Protein AF-A0A6A6DDG7-F1 (afdb_monomer_lite)

pLDDT: mean 83.76, std 16.28, range [28.8, 97.69]

Secondary structure (DSSP, 8-state):
--------TT-PPPEEEEEEEE-SS-EEEEEEETTEEEEEEEETTEEEEEEEEPTTSPPEEEEEE-TTS-EEEEEETTEEEEEEEETTEEEEEEEEPPPGGGGGGEEEEEEEEE-TTSSEEEEEEEEE-TTS-EEEE--EEE-GGG-PPP-

Foldseek 3Di:
DDDDDDDDPDDQFDKDFPDWDDAPQWIWTWIDTRQWIFIWIQDPNDTDTADTDDSPFADFQEWEAFNVRQKIWTKTFLWIKIFGDDPSHTPDIDIHHHDVVLPPFFTTWNYWYADNVRFKIWTWTWGQDPVRDTDIDIDMDTDPVPPDPDD

Structure (mmCIF, N/CA/C/O backbone):
data_AF-A0A6A6DDG7-F1
#
_entry.id   AF-A0A6A6DDG7-F1
#
loop_
_atom_site.group_PDB
_atom_site.id
_atom_site.type_symbol
_atom_site.label_atom_id
_atom_site.label_alt_id
_atom_site.label_comp_id
_atom_site.label_asym_id
_atom_site.label_entity_id
_atom_site.label_seq_id
_atom_site.pdbx_PDB_ins_code
_atom_site.Cartn_x
_atom_site.Cartn_y
_atom_site.Cartn_z
_atom_site.occupancy
_atom_site.B_iso_or_equiv
_atom_site.auth_seq_id
_atom_site.auth_comp_id
_atom_site.auth_asym_id
_a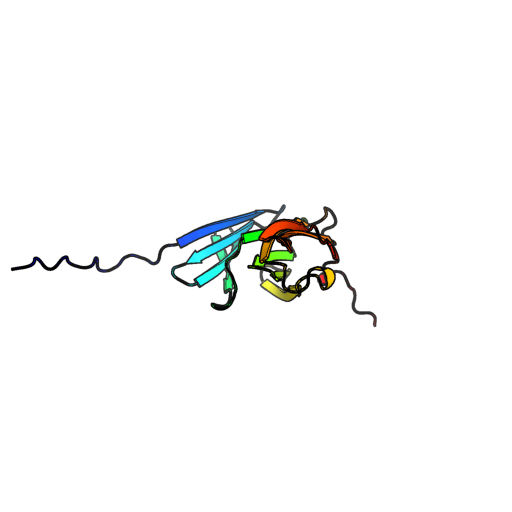tom_site.auth_atom_id
_atom_site.pdbx_PDB_model_num
ATOM 1 N N . MET A 1 1 ? 23.668 48.487 3.883 1.00 39.91 1 MET A N 1
ATOM 2 C CA . MET A 1 1 ? 23.301 47.565 4.979 1.00 39.91 1 MET A CA 1
ATOM 3 C C . MET A 1 1 ? 22.263 46.599 4.427 1.00 39.91 1 MET A C 1
ATOM 5 O O . MET A 1 1 ? 21.238 47.100 3.982 1.00 39.91 1 MET A O 1
ATOM 9 N N . PRO A 1 2 ? 22.521 45.284 4.319 1.00 39.16 2 PRO A N 1
ATOM 10 C CA . PRO A 1 2 ? 21.510 44.348 3.845 1.00 39.16 2 PRO A CA 1
ATOM 11 C C . PRO A 1 2 ? 20.536 44.037 4.981 1.00 39.16 2 PRO A C 1
ATOM 13 O O . PRO A 1 2 ? 20.949 43.699 6.088 1.00 39.16 2 PRO A O 1
ATOM 16 N N . THR A 1 3 ? 19.249 44.190 4.697 1.00 44.41 3 THR A N 1
ATOM 17 C CA . THR A 1 3 ? 18.145 43.932 5.619 1.00 44.41 3 THR A CA 1
ATOM 18 C C . THR A 1 3 ? 18.052 42.436 5.904 1.00 44.41 3 THR A C 1
ATOM 20 O O . THR A 1 3 ? 17.853 41.634 4.992 1.00 44.41 3 THR A O 1
ATOM 23 N N . GLU A 1 4 ? 18.204 42.062 7.171 1.00 45.53 4 GLU A N 1
ATOM 24 C CA . GLU A 1 4 ? 18.021 40.696 7.649 1.00 45.53 4 GLU A CA 1
ATOM 25 C C . GLU A 1 4 ? 16.544 40.306 7.470 1.00 45.53 4 GLU A C 1
ATOM 27 O O . GLU A 1 4 ? 15.651 40.821 8.147 1.00 45.53 4 GLU A O 1
ATOM 32 N N . VAL A 1 5 ? 16.256 39.436 6.499 1.00 51.84 5 VAL A N 1
ATOM 33 C CA . VAL A 1 5 ? 14.911 38.882 6.316 1.00 51.84 5 VAL A CA 1
ATOM 34 C C . VAL A 1 5 ? 14.687 37.876 7.438 1.00 51.84 5 VAL A C 1
ATOM 36 O O . VAL A 1 5 ? 15.239 36.776 7.423 1.00 51.84 5 VAL A O 1
ATOM 39 N N . ALA A 1 6 ? 13.891 38.272 8.429 1.00 53.78 6 ALA A N 1
ATOM 40 C CA . ALA A 1 6 ? 13.501 37.412 9.534 1.00 53.78 6 ALA A CA 1
ATOM 41 C C . ALA A 1 6 ? 12.916 36.091 9.001 1.00 53.78 6 ALA A C 1
ATOM 43 O O . ALA A 1 6 ? 11.869 36.068 8.351 1.00 53.78 6 ALA A O 1
ATOM 44 N N . SER A 1 7 ? 13.596 34.977 9.287 1.00 54.81 7 SER A N 1
ATOM 45 C CA . SER A 1 7 ? 13.050 33.641 9.042 1.00 54.81 7 SER A CA 1
ATOM 46 C C . SER A 1 7 ? 11.760 33.465 9.852 1.00 54.81 7 SER A C 1
ATOM 48 O O . SER A 1 7 ? 11.763 33.755 11.054 1.00 54.81 7 SER A O 1
ATOM 50 N N . PRO A 1 8 ? 10.653 32.989 9.252 1.00 54.72 8 PRO A N 1
ATOM 51 C CA . PRO A 1 8 ? 9.397 32.856 9.973 1.00 54.72 8 PRO A CA 1
ATOM 52 C C . PRO A 1 8 ? 9.525 31.766 11.044 1.00 54.72 8 PRO A C 1
ATOM 54 O O . PRO A 1 8 ? 9.619 30.573 10.747 1.00 54.72 8 PRO A O 1
ATOM 57 N N . LYS A 1 9 ? 9.533 32.202 12.307 1.00 64.06 9 LYS A N 1
ATOM 58 C CA . LYS A 1 9 ? 9.450 31.349 13.496 1.00 64.06 9 LYS A CA 1
ATOM 59 C C . LYS A 1 9 ? 8.092 30.624 13.495 1.00 64.06 9 LYS A C 1
ATOM 61 O O . LYS A 1 9 ? 7.056 31.259 13.333 1.00 64.06 9 LYS A O 1
ATOM 66 N N . ASN A 1 10 ? 8.115 29.305 13.702 1.00 59.84 10 ASN A N 1
ATOM 67 C CA . ASN A 1 10 ? 6.957 28.411 13.883 1.00 59.84 10 ASN A CA 1
ATOM 68 C C . ASN A 1 10 ? 6.038 28.168 12.673 1.00 59.84 10 ASN A C 1
ATOM 70 O O . ASN A 1 10 ? 4.815 28.265 12.773 1.00 59.84 10 ASN A O 1
ATOM 74 N N . LYS A 1 11 ? 6.593 27.715 11.544 1.00 65.12 11 LYS A N 1
ATOM 75 C CA . LYS A 1 11 ? 5.769 27.008 10.553 1.00 65.12 11 LYS A CA 1
ATOM 76 C C . LYS A 1 11 ? 5.462 25.608 11.095 1.00 65.12 11 LYS A C 1
ATOM 78 O O . LYS A 1 11 ? 6.375 24.798 11.253 1.00 65.12 11 LYS A O 1
ATOM 83 N N . SER A 1 12 ? 4.197 25.332 11.414 1.00 68.06 12 SER A N 1
ATOM 84 C CA . SER A 1 12 ? 3.761 23.981 11.771 1.00 68.06 12 SER A CA 1
ATOM 85 C C . SER A 1 12 ? 4.169 23.005 10.658 1.00 68.06 12 SER A C 1
ATOM 87 O O . SER A 1 12 ? 4.155 23.378 9.476 1.00 68.06 12 SER A O 1
ATOM 89 N N . PRO A 1 13 ? 4.595 21.775 10.997 1.00 72.19 13 PRO A N 1
ATOM 90 C CA . PRO A 1 13 ? 5.033 20.824 9.989 1.00 72.19 13 PRO A CA 1
ATOM 91 C C . PRO A 1 13 ? 3.899 20.605 8.988 1.00 72.19 13 PRO A C 1
ATOM 93 O O . PRO A 1 13 ? 2.780 20.265 9.375 1.00 72.19 13 PRO A O 1
ATOM 96 N N . SER A 1 14 ? 4.191 20.824 7.703 1.00 84.62 14 SER A N 1
ATOM 97 C CA . SER A 1 14 ? 3.212 20.634 6.635 1.00 84.62 14 SER A CA 1
ATOM 98 C C . SER A 1 14 ? 2.698 19.197 6.666 1.00 84.62 14 SER A C 1
ATOM 100 O O . SER A 1 14 ? 3.489 18.249 6.727 1.00 84.62 14 SER A O 1
ATOM 102 N N . ARG A 1 15 ? 1.370 19.053 6.650 1.00 88.25 15 ARG A N 1
ATOM 103 C CA . ARG A 1 15 ? 0.670 17.774 6.544 1.00 88.25 15 ARG A CA 1
ATOM 104 C C . ARG A 1 15 ? -0.092 17.764 5.232 1.00 88.25 15 ARG A C 1
ATOM 106 O O . ARG A 1 15 ? -0.875 18.673 4.973 1.00 88.25 15 ARG A O 1
ATOM 113 N N . SER A 1 16 ? 0.131 16.748 4.410 1.00 92.19 16 SER A N 1
ATOM 114 C CA . SER A 1 16 ? -0.612 16.565 3.163 1.00 92.19 16 SER A CA 1
ATOM 115 C C . SER A 1 16 ? -1.036 15.114 3.007 1.00 92.19 16 SER A C 1
ATOM 117 O O . SER A 1 16 ? -0.214 14.205 3.125 1.00 92.19 16 SER A O 1
ATOM 119 N N . ILE A 1 17 ? -2.321 14.892 2.735 1.00 94.44 17 ILE A N 1
ATOM 120 C CA . ILE A 1 17 ? -2.811 13.591 2.281 1.00 94.44 17 ILE A CA 1
ATOM 121 C C . ILE A 1 17 ? -2.373 13.447 0.825 1.00 94.44 17 ILE A C 1
ATOM 123 O O . ILE A 1 17 ? -2.678 14.300 -0.006 1.00 94.44 17 ILE A O 1
ATOM 127 N N . ARG A 1 18 ? -1.602 12.403 0.526 1.00 94.81 18 ARG A N 1
ATOM 128 C CA . ARG A 1 18 ? -1.057 12.147 -0.816 1.00 94.81 18 ARG A CA 1
ATOM 129 C C . ARG A 1 18 ? -1.881 11.130 -1.580 1.00 94.81 18 ARG A C 1
ATOM 131 O O . ARG A 1 18 ? -2.034 11.271 -2.785 1.00 94.81 18 ARG A O 1
ATOM 138 N N . HIS A 1 19 ? -2.398 10.141 -0.861 1.00 95.62 19 HIS A N 1
ATOM 139 C CA . HIS A 1 19 ? -3.233 9.069 -1.385 1.00 95.62 19 HIS A CA 1
ATOM 140 C C . HIS A 1 19 ? -4.265 8.698 -0.332 1.00 95.62 19 HIS A C 1
ATOM 142 O O . HIS A 1 19 ? -3.970 8.766 0.862 1.00 95.62 19 HIS A O 1
ATOM 148 N N . PHE A 1 20 ? -5.444 8.271 -0.759 1.00 96.88 20 PHE A N 1
ATOM 149 C CA . PHE A 1 20 ? -6.421 7.644 0.118 1.00 96.88 20 PHE A CA 1
ATOM 150 C C . PHE A 1 20 ? -7.235 6.618 -0.665 1.00 96.88 20 PHE A C 1
ATOM 152 O O . PHE A 1 20 ? -7.384 6.729 -1.880 1.00 96.88 20 PHE A O 1
ATOM 159 N N . VAL A 1 21 ? -7.736 5.612 0.038 1.00 97.12 21 VAL A N 1
ATOM 160 C CA . VAL A 1 21 ? -8.596 4.555 -0.499 1.00 97.12 21 VAL A CA 1
ATOM 161 C C . VAL A 1 21 ? -9.602 4.147 0.564 1.00 97.12 21 VAL A C 1
ATOM 163 O O . VAL A 1 21 ? -9.364 4.328 1.759 1.00 97.12 21 VAL A O 1
ATOM 166 N N . CYS A 1 22 ? -10.721 3.579 0.136 1.00 95.44 22 CYS A N 1
ATOM 167 C CA . CYS A 1 22 ? -11.750 3.091 1.035 1.00 95.44 22 CYS A CA 1
ATOM 168 C C . CYS A 1 22 ? -12.224 1.691 0.645 1.00 95.44 22 CYS A C 1
ATOM 170 O O . CYS A 1 22 ? -12.200 1.294 -0.517 1.00 95.44 22 CYS A O 1
ATOM 172 N N . SER A 1 23 ? -12.653 0.954 1.659 1.00 91.88 23 SER A N 1
ATOM 173 C CA . SER A 1 23 ? -13.478 -0.245 1.564 1.00 91.88 23 SER A CA 1
ATOM 174 C C . SER A 1 23 ? -14.786 0.027 2.313 1.00 91.88 23 SER A C 1
ATOM 176 O O . SER A 1 23 ? -15.024 1.142 2.782 1.00 91.88 23 SER A O 1
ATOM 178 N N . LYS A 1 24 ? -15.627 -0.997 2.479 1.00 87.81 24 LYS A N 1
ATOM 179 C CA . LYS A 1 24 ? -16.910 -0.875 3.187 1.00 87.81 24 LYS A CA 1
ATOM 180 C C . LYS A 1 24 ? -16.779 -0.308 4.610 1.00 87.81 24 LYS A C 1
ATOM 182 O O . LYS A 1 24 ? -17.680 0.391 5.063 1.00 87.81 24 LYS A O 1
ATOM 187 N N . HIS A 1 25 ? -15.687 -0.617 5.312 1.00 85.81 25 HIS A N 1
ATOM 188 C CA . HIS A 1 25 ? -15.535 -0.303 6.741 1.00 85.81 25 HIS A CA 1
ATOM 189 C C . HIS A 1 25 ? -14.238 0.422 7.097 1.00 85.81 25 HIS A C 1
ATOM 191 O O . HIS A 1 25 ? -14.063 0.827 8.242 1.00 85.81 25 HIS A O 1
ATOM 197 N N . VAL A 1 26 ? -13.324 0.574 6.141 1.00 92.00 26 VAL A N 1
ATOM 198 C CA . VAL A 1 26 ? -11.984 1.099 6.403 1.00 92.00 26 VAL A CA 1
ATOM 199 C C . VAL A 1 26 ? -11.651 2.141 5.354 1.00 92.00 26 VAL A C 1
ATOM 201 O O . VAL A 1 26 ? -11.753 1.871 4.159 1.00 92.00 26 VAL A O 1
ATOM 204 N N . ILE A 1 27 ? -11.211 3.313 5.802 1.00 95.75 27 ILE A N 1
ATOM 205 C CA . ILE A 1 27 ? -10.564 4.312 4.952 1.00 95.75 27 ILE A CA 1
ATOM 206 C C . ILE A 1 27 ? -9.101 4.363 5.359 1.00 95.75 27 ILE A C 1
ATOM 208 O O . ILE A 1 27 ? -8.793 4.512 6.540 1.00 95.75 27 ILE A O 1
ATOM 212 N N . ILE A 1 28 ? -8.214 4.252 4.379 1.00 97.44 28 ILE A N 1
ATOM 213 C CA . ILE A 1 28 ? -6.771 4.355 4.558 1.00 97.44 28 ILE A CA 1
ATOM 214 C C . ILE A 1 28 ? -6.283 5.604 3.843 1.00 97.44 28 ILE A C 1
ATOM 216 O O . ILE A 1 28 ? -6.680 5.867 2.709 1.00 97.44 28 ILE A O 1
ATOM 220 N N . ALA A 1 29 ? -5.390 6.349 4.482 1.00 97.50 29 ALA A N 1
ATOM 221 C CA . ALA A 1 29 ? -4.739 7.506 3.891 1.00 97.50 29 ALA A CA 1
ATOM 222 C C . ALA A 1 29 ? -3.224 7.421 4.069 1.00 97.50 29 ALA A C 1
ATOM 224 O O . ALA A 1 29 ? -2.731 7.046 5.129 1.00 97.50 29 ALA A O 1
ATOM 225 N N . VAL A 1 30 ? -2.476 7.819 3.045 1.00 97.25 30 VAL A N 1
ATOM 226 C CA . VAL A 1 30 ? -1.037 8.060 3.146 1.00 97.25 30 VAL A C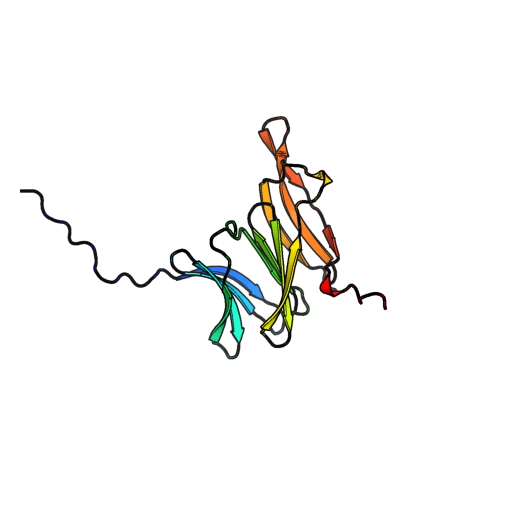A 1
ATOM 227 C C . VAL A 1 30 ? -0.831 9.553 3.331 1.00 97.25 30 VAL A C 1
ATOM 229 O O . VAL A 1 30 ? -1.176 10.358 2.461 1.00 97.25 30 VAL A O 1
ATOM 232 N N . VAL A 1 31 ? -0.252 9.921 4.466 1.00 96.12 31 VAL A N 1
ATOM 233 C CA . VAL A 1 31 ? -0.046 11.303 4.885 1.00 96.12 31 VAL A CA 1
ATOM 234 C C . VAL A 1 31 ? 1.445 11.586 4.953 1.00 96.12 31 VAL A C 1
ATOM 236 O O . VAL A 1 31 ? 2.204 10.894 5.628 1.00 96.12 31 VAL A O 1
ATOM 239 N N . HIS A 1 32 ? 1.872 12.630 4.254 1.00 93.44 32 HIS A N 1
ATOM 240 C CA . HIS A 1 32 ? 3.216 13.170 4.380 1.00 93.44 32 HIS A CA 1
ATOM 241 C C . HIS A 1 32 ? 3.206 14.239 5.475 1.00 93.44 32 HIS A C 1
ATOM 243 O O . HIS A 1 32 ? 2.460 15.214 5.369 1.00 93.44 32 HIS A O 1
ATOM 249 N N . VAL A 1 33 ? 4.020 14.047 6.513 1.00 89.88 33 VAL A N 1
ATOM 250 C CA . VAL A 1 33 ? 4.211 14.979 7.629 1.00 89.88 33 VAL A CA 1
ATOM 251 C C . VAL A 1 33 ? 5.691 15.352 7.701 1.00 89.88 33 VAL A C 1
ATOM 253 O O . VAL A 1 33 ? 6.529 14.532 8.083 1.00 89.88 33 VAL A O 1
ATOM 256 N N . ALA A 1 34 ? 6.022 16.592 7.335 1.00 86.94 34 ALA A N 1
ATOM 257 C CA . ALA A 1 34 ? 7.403 17.071 7.200 1.00 86.94 34 ALA A CA 1
ATOM 258 C C . ALA A 1 34 ? 8.273 16.177 6.289 1.00 86.94 34 ALA A C 1
ATOM 260 O O . ALA A 1 34 ? 8.131 16.267 5.077 1.00 86.94 34 ALA A O 1
ATOM 261 N N . LYS A 1 35 ? 9.169 15.351 6.852 1.00 86.06 35 LYS A N 1
ATOM 262 C CA . LYS A 1 35 ? 10.010 14.380 6.115 1.00 86.06 35 LYS A CA 1
ATOM 263 C C . LYS A 1 35 ? 9.520 12.932 6.237 1.00 86.06 35 LYS A C 1
ATOM 265 O O . LYS A 1 35 ? 10.061 12.036 5.599 1.00 86.06 35 LYS A O 1
ATOM 270 N N . THR A 1 36 ? 8.516 12.695 7.077 1.00 91.50 36 THR A N 1
ATOM 271 C CA . THR A 1 36 ? 8.017 11.354 7.404 1.00 91.50 36 THR A CA 1
ATOM 272 C C . THR A 1 36 ? 6.746 11.047 6.633 1.00 91.50 36 THR A C 1
ATOM 274 O O . THR A 1 36 ? 5.932 11.933 6.371 1.00 91.50 36 THR A O 1
ATOM 277 N N . ARG A 1 37 ? 6.539 9.781 6.286 1.00 95.06 37 ARG A N 1
ATOM 278 C CA . ARG A 1 37 ? 5.306 9.331 5.639 1.00 95.06 37 ARG A CA 1
ATOM 279 C C . ARG A 1 37 ? 4.623 8.328 6.544 1.00 95.06 37 ARG A C 1
ATOM 281 O O . ARG A 1 37 ? 5.259 7.405 7.040 1.00 95.06 37 ARG A O 1
ATOM 288 N N . TRP A 1 38 ? 3.331 8.516 6.722 1.00 97.00 38 TRP A N 1
ATOM 289 C CA . TRP A 1 38 ? 2.509 7.707 7.598 1.00 97.00 38 TRP A CA 1
ATOM 290 C C . TRP A 1 38 ? 1.343 7.125 6.819 1.00 97.00 38 TRP A C 1
ATOM 292 O O . TRP A 1 38 ? 0.742 7.807 5.989 1.00 97.00 38 TRP A O 1
ATOM 302 N N . VAL A 1 39 ? 1.001 5.882 7.119 1.00 97.56 39 VAL A N 1
ATOM 303 C CA . VAL A 1 39 ? -0.292 5.299 6.782 1.00 97.56 39 VAL A CA 1
ATOM 304 C C . VAL A 1 39 ? -1.204 5.529 7.978 1.00 97.56 39 VAL A C 1
ATOM 306 O O . VAL A 1 39 ? -0.831 5.219 9.107 1.00 97.56 39 VAL A O 1
ATOM 309 N N . TYR A 1 40 ? -2.381 6.077 7.727 1.00 96.81 40 TYR A N 1
ATOM 310 C CA . TYR A 1 40 ? -3.439 6.283 8.705 1.00 96.81 40 TYR A CA 1
ATOM 311 C C . TYR A 1 40 ? -4.649 5.441 8.327 1.00 96.81 40 TYR A C 1
ATOM 313 O O . TYR A 1 40 ? -4.929 5.268 7.139 1.00 96.81 40 TYR A O 1
ATOM 321 N N . HIS A 1 41 ? -5.405 5.000 9.328 1.00 94.94 41 HIS A N 1
ATOM 322 C CA . HIS A 1 41 ? -6.786 4.560 9.136 1.00 94.94 41 HIS A CA 1
ATOM 323 C C . HIS A 1 41 ? -7.761 5.574 9.737 1.00 94.94 41 HIS A C 1
ATOM 325 O O . HIS A 1 41 ? -7.434 6.263 10.704 1.00 94.94 41 HIS A O 1
ATOM 331 N N . LEU A 1 42 ? -8.947 5.711 9.149 1.00 92.62 42 LEU A N 1
ATOM 332 C CA . LEU A 1 42 ? -10.035 6.473 9.757 1.00 92.62 42 LEU A CA 1
ATOM 333 C C . LEU A 1 42 ? -10.853 5.532 10.640 1.00 92.62 42 LEU A C 1
ATOM 335 O O . LEU A 1 42 ? -11.524 4.634 10.131 1.00 92.62 42 LEU A O 1
ATOM 339 N N . LYS A 1 43 ? -10.824 5.766 11.948 1.00 85.62 43 LYS A N 1
ATOM 340 C CA . LYS A 1 43 ? -11.623 5.045 12.938 1.00 85.62 43 LYS A CA 1
ATOM 341 C C . LYS A 1 43 ? -12.369 6.067 13.782 1.00 85.62 43 LYS A C 1
ATOM 343 O O . LYS A 1 43 ? -11.772 7.045 14.214 1.00 85.62 43 LYS A O 1
ATOM 348 N N . GLU A 1 44 ? -13.673 5.869 13.973 1.00 86.69 44 GLU A N 1
ATOM 349 C CA . GLU A 1 44 ? -14.502 6.757 14.812 1.00 86.69 44 GLU A CA 1
ATOM 350 C C . GLU A 1 44 ? -14.375 8.247 14.414 1.00 86.69 44 GLU A C 1
ATOM 352 O O . GLU A 1 44 ? -14.236 9.131 15.254 1.00 86.69 44 GLU A O 1
ATOM 357 N N . ASN A 1 45 ? -14.383 8.530 13.103 1.00 86.50 45 ASN A N 1
ATOM 358 C CA . ASN A 1 45 ? -14.180 9.869 12.522 1.00 86.50 45 ASN A CA 1
ATOM 359 C C . ASN A 1 45 ? -12.838 10.547 12.860 1.00 86.50 45 ASN A C 1
ATOM 361 O O . ASN A 1 45 ? -12.685 11.749 12.644 1.00 86.50 45 ASN A O 1
ATOM 365 N N . GLN A 1 46 ? -11.840 9.793 13.321 1.00 90.25 46 GLN A N 1
ATOM 366 C CA . GLN A 1 46 ? -10.493 10.296 13.573 1.00 90.25 46 GLN A CA 1
ATOM 367 C C . GLN A 1 46 ? -9.445 9.499 12.796 1.00 90.25 46 GLN A C 1
ATOM 369 O O . GLN A 1 46 ? -9.483 8.270 12.727 1.00 90.25 46 GLN A O 1
ATOM 374 N N . LEU A 1 47 ? -8.495 10.210 12.181 1.00 90.75 47 LEU A N 1
ATOM 375 C CA . LEU A 1 47 ? -7.336 9.578 11.558 1.00 90.75 47 LEU A CA 1
ATOM 376 C C . L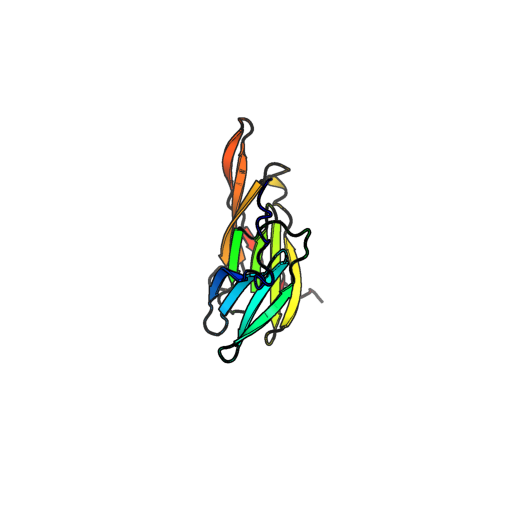EU A 1 47 ? -6.377 9.134 12.660 1.00 90.75 47 LEU A C 1
ATOM 378 O O . LEU A 1 47 ? -5.768 9.971 13.327 1.00 90.75 47 LEU A O 1
ATOM 382 N N . GLN A 1 48 ? -6.209 7.826 12.813 1.00 93.50 48 GLN A N 1
ATOM 383 C CA . GLN A 1 48 ? -5.251 7.245 13.748 1.00 93.50 48 GLN A CA 1
ATOM 384 C C . GLN A 1 48 ? -4.058 6.668 12.970 1.00 93.50 48 GLN A C 1
ATOM 386 O O . GLN A 1 48 ? -4.250 6.091 11.892 1.00 93.50 48 GLN A O 1
ATOM 391 N N . PRO A 1 49 ? -2.819 6.885 13.442 1.00 94.88 49 PRO A N 1
ATOM 392 C CA . PRO A 1 49 ? -1.632 6.391 12.759 1.00 94.88 49 PRO A CA 1
ATOM 393 C C . PRO A 1 49 ? -1.598 4.863 12.819 1.00 94.88 49 PRO A C 1
ATOM 395 O O . PRO A 1 49 ? -1.809 4.283 13.876 1.00 94.88 49 PRO A O 1
ATOM 398 N N . LEU A 1 50 ? -1.313 4.234 11.683 1.00 95.94 50 LEU A N 1
ATOM 399 C CA . LEU A 1 50 ? -1.240 2.781 11.540 1.00 95.94 50 LEU A CA 1
ATOM 400 C C . LEU A 1 50 ? 0.196 2.312 11.274 1.00 95.94 50 LEU A C 1
ATOM 402 O O . LEU A 1 50 ? 0.664 1.357 11.881 1.00 95.94 50 LEU A O 1
ATOM 406 N N . VAL A 1 51 ? 0.909 2.984 10.362 1.00 96.50 51 VAL A N 1
ATOM 407 C CA . VAL A 1 51 ? 2.298 2.645 10.003 1.00 96.50 51 VAL A CA 1
ATOM 408 C C . VAL A 1 51 ? 3.116 3.911 9.814 1.00 96.50 51 VAL A C 1
ATOM 410 O O . VAL A 1 51 ? 2.718 4.787 9.048 1.00 96.50 51 VAL A O 1
ATOM 413 N N . LEU A 1 52 ? 4.293 3.975 10.434 1.00 96.19 52 LEU A N 1
ATOM 414 C CA . LEU A 1 52 ? 5.355 4.897 10.037 1.00 96.19 52 LEU A CA 1
ATOM 415 C C . LEU A 1 52 ? 6.205 4.224 8.955 1.00 96.19 52 LEU A C 1
ATOM 417 O O . LEU A 1 52 ? 6.784 3.166 9.190 1.00 96.19 52 LEU A O 1
ATOM 421 N N . LEU A 1 53 ? 6.281 4.826 7.770 1.00 96.12 53 LEU A N 1
ATOM 422 C CA . LEU A 1 53 ? 7.174 4.344 6.721 1.00 96.12 53 LEU A CA 1
ATOM 423 C C . LEU A 1 53 ? 8.606 4.773 7.035 1.00 96.12 53 LEU A C 1
ATOM 425 O O . LEU A 1 53 ? 8.849 5.941 7.349 1.00 96.12 53 LEU A O 1
ATOM 429 N N . GLU A 1 54 ? 9.545 3.839 6.895 1.00 93.94 54 GLU A N 1
ATOM 430 C CA . GLU A 1 54 ? 10.971 4.116 7.063 1.00 93.94 54 GLU A CA 1
ATOM 431 C C . GLU A 1 54 ? 11.416 5.264 6.146 1.00 93.94 54 GLU A C 1
ATOM 433 O O . GLU A 1 54 ? 10.916 5.428 5.026 1.00 93.94 54 GLU A O 1
ATOM 438 N N . GLU A 1 55 ? 12.400 6.043 6.593 1.00 89.50 55 GLU A N 1
ATOM 439 C CA . GLU A 1 55 ? 12.958 7.142 5.797 1.00 89.50 55 GLU A CA 1
ATOM 440 C C . GLU A 1 55 ? 13.514 6.642 4.451 1.00 89.50 55 GLU A C 1
ATOM 442 O O . GLU A 1 55 ? 13.296 7.274 3.415 1.00 89.50 55 GLU A O 1
ATOM 447 N N . SER A 1 56 ? 14.115 5.446 4.467 1.00 91.56 56 SER A N 1
ATOM 448 C CA . SER A 1 56 ? 14.638 4.701 3.314 1.00 91.56 56 SER A CA 1
ATOM 449 C C . SER A 1 56 ? 13.559 4.225 2.330 1.00 91.56 56 SER A C 1
ATOM 451 O O . SER A 1 56 ? 13.880 3.857 1.198 1.00 91.56 56 SER A O 1
ATOM 453 N N . THR A 1 57 ? 12.283 4.211 2.734 1.00 92.00 57 THR A N 1
ATOM 454 C CA . THR A 1 57 ? 11.187 3.791 1.857 1.00 92.00 57 THR A CA 1
ATOM 455 C C . THR A 1 57 ? 11.064 4.796 0.710 1.00 92.00 57 THR A C 1
ATOM 457 O O . THR A 1 57 ? 10.931 5.993 0.969 1.00 92.00 57 THR A O 1
ATOM 460 N N . PRO A 1 58 ? 11.072 4.362 -0.562 1.00 91.50 58 PRO A N 1
ATOM 461 C CA . PRO A 1 58 ? 10.869 5.277 -1.678 1.00 91.50 58 PRO A CA 1
ATOM 462 C C . PRO A 1 58 ? 9.521 6.006 -1.601 1.00 91.50 58 PRO A C 1
ATOM 464 O O . PRO A 1 58 ? 8.626 5.650 -0.831 1.00 91.50 58 PRO A O 1
ATOM 467 N N . VAL A 1 59 ? 9.347 7.027 -2.440 1.00 90.75 59 VAL A N 1
ATOM 468 C CA . VAL A 1 59 ? 8.070 7.747 -2.534 1.00 90.75 59 VAL A CA 1
ATOM 469 C C . VAL A 1 59 ? 6.930 6.768 -2.835 1.00 90.75 59 VAL A C 1
ATOM 471 O O . VAL A 1 59 ? 7.038 5.937 -3.737 1.00 90.75 59 VAL A O 1
ATOM 474 N N . VAL A 1 60 ? 5.831 6.903 -2.087 1.00 95.25 60 VAL A N 1
ATOM 475 C CA . VAL A 1 60 ? 4.588 6.168 -2.337 1.00 95.25 60 VAL A CA 1
ATOM 476 C C . VAL A 1 60 ? 3.907 6.770 -3.562 1.00 95.25 60 VAL A C 1
ATOM 478 O O . VAL A 1 60 ? 3.478 7.928 -3.544 1.00 95.25 60 VAL A O 1
ATOM 481 N N . LEU A 1 61 ? 3.818 5.986 -4.628 1.00 95.38 61 LEU A N 1
ATOM 482 C CA . LEU A 1 61 ? 3.241 6.378 -5.913 1.00 95.38 61 LEU A CA 1
ATOM 483 C C . LEU A 1 61 ? 1.859 5.766 -6.140 1.00 95.38 61 LEU A C 1
ATOM 485 O O . LEU A 1 61 ? 1.051 6.358 -6.849 1.00 95.38 61 LEU A O 1
ATOM 489 N N . ALA A 1 62 ? 1.575 4.629 -5.505 1.00 95.88 62 ALA A N 1
ATOM 490 C CA . ALA A 1 62 ? 0.296 3.941 -5.597 1.00 95.88 62 ALA A CA 1
ATOM 491 C C . ALA A 1 62 ? -0.153 3.422 -4.226 1.00 95.88 62 ALA A C 1
ATOM 493 O O . ALA A 1 62 ? 0.673 3.039 -3.397 1.00 95.88 62 ALA A O 1
ATOM 494 N N . LEU A 1 63 ? -1.465 3.370 -4.019 1.00 97.69 63 LEU A N 1
ATOM 495 C CA . LEU A 1 63 ? -2.120 2.826 -2.833 1.00 97.69 63 LEU A CA 1
ATOM 496 C C . LEU A 1 63 ? -3.305 1.972 -3.290 1.00 97.69 63 LEU A C 1
ATOM 498 O O . LEU A 1 63 ? -4.091 2.414 -4.125 1.00 97.69 63 LEU A O 1
ATOM 502 N N . ALA A 1 64 ? -3.444 0.779 -2.724 1.00 97.25 64 ALA A N 1
ATOM 503 C CA . ALA A 1 64 ? -4.624 -0.059 -2.878 1.00 97.25 64 ALA A CA 1
ATOM 504 C C . ALA A 1 64 ? -5.010 -0.688 -1.537 1.00 97.25 64 ALA A C 1
ATOM 506 O O . ALA A 1 64 ? -4.150 -1.003 -0.714 1.00 97.25 64 ALA A O 1
ATOM 507 N N . LEU A 1 65 ? -6.308 -0.891 -1.343 1.00 97.06 65 LEU A N 1
ATOM 508 C CA . LEU A 1 65 ? -6.885 -1.615 -0.216 1.00 97.06 65 LEU A CA 1
ATOM 509 C C . LEU A 1 65 ? -7.687 -2.782 -0.783 1.00 97.06 65 LEU A C 1
ATOM 511 O O . LEU A 1 65 ? -8.422 -2.608 -1.757 1.00 97.06 65 LEU A O 1
ATOM 515 N N . SER A 1 66 ? -7.522 -3.967 -0.207 1.00 95.94 66 SER A N 1
ATOM 516 C CA . SER A 1 66 ? -8.337 -5.120 -0.569 1.00 95.94 66 SER A CA 1
ATOM 517 C C . SER A 1 66 ? -9.816 -4.850 -0.266 1.00 95.94 66 SER A C 1
ATOM 519 O O . SER A 1 66 ? -10.127 -4.167 0.713 1.00 95.94 66 SER A O 1
ATOM 521 N N . PRO A 1 67 ? -10.752 -5.384 -1.069 1.00 95.50 67 PRO A N 1
ATOM 522 C CA . PRO A 1 67 ? -12.185 -5.235 -0.814 1.00 95.50 67 PRO A CA 1
ATOM 523 C C . PRO A 1 67 ? -12.629 -5.658 0.595 1.00 95.50 67 PRO A C 1
ATOM 525 O O . PRO A 1 67 ? -13.527 -5.034 1.160 1.00 95.50 67 PRO A O 1
ATOM 528 N N . ASP A 1 68 ? -11.981 -6.672 1.180 1.00 93.69 68 ASP A N 1
ATOM 529 C CA . ASP A 1 68 ? -12.216 -7.118 2.561 1.00 93.69 68 ASP A CA 1
ATOM 530 C C . ASP A 1 68 ? -11.711 -6.135 3.644 1.00 93.69 68 ASP A C 1
ATOM 532 O O . ASP A 1 68 ? -12.017 -6.305 4.822 1.00 93.69 68 ASP A O 1
ATOM 536 N N . GLY A 1 69 ? -10.961 -5.095 3.262 1.00 93.94 69 GLY A N 1
ATOM 537 C CA . GLY A 1 69 ? -10.423 -4.067 4.155 1.00 93.94 69 GLY A CA 1
ATOM 538 C C . GLY A 1 69 ? -9.225 -4.508 5.003 1.00 93.94 69 GLY A C 1
ATOM 539 O O . GLY A 1 69 ? -8.766 -3.733 5.841 1.00 93.94 69 GLY A O 1
ATOM 540 N N . THR A 1 70 ? -8.710 -5.723 4.801 1.00 94.38 70 THR A N 1
ATOM 541 C CA . THR A 1 70 ? -7.678 -6.332 5.658 1.00 94.38 70 THR A CA 1
ATOM 542 C C . THR A 1 70 ? -6.268 -6.264 5.085 1.00 94.38 70 THR A C 1
ATOM 544 O O . THR A 1 70 ? -5.315 -6.613 5.774 1.00 94.38 70 THR A O 1
ATOM 547 N N . THR A 1 71 ? -6.092 -5.865 3.825 1.00 95.50 71 THR A N 1
ATOM 548 C CA . THR A 1 71 ? -4.780 -5.838 3.170 1.00 95.50 71 THR A CA 1
ATOM 549 C C . THR A 1 71 ? -4.554 -4.512 2.456 1.00 95.50 71 THR A C 1
ATOM 551 O O . THR A 1 71 ? -5.293 -4.132 1.553 1.00 95.50 71 THR A O 1
ATOM 554 N N . ILE A 1 72 ? -3.488 -3.815 2.837 1.00 96.75 72 ILE A N 1
ATOM 555 C CA . ILE A 1 72 ? -3.043 -2.552 2.247 1.00 96.75 72 ILE A CA 1
ATOM 556 C C . ILE A 1 72 ? -1.822 -2.845 1.382 1.00 96.75 72 ILE A C 1
ATOM 558 O O . ILE A 1 72 ? -0.874 -3.467 1.854 1.00 96.75 72 ILE A O 1
ATOM 562 N N . ALA A 1 73 ? -1.810 -2.370 0.140 1.00 96.88 73 ALA A N 1
ATOM 563 C CA . ALA A 1 73 ? -0.647 -2.425 -0.736 1.00 96.88 73 ALA A CA 1
ATOM 564 C C . ALA A 1 73 ? -0.194 -1.009 -1.118 1.00 96.88 73 ALA A C 1
ATOM 566 O O . ALA A 1 73 ? -0.999 -0.182 -1.549 1.00 96.88 73 ALA A O 1
ATOM 567 N N . LEU A 1 74 ? 1.103 -0.740 -0.974 1.00 97.19 74 LEU A N 1
ATOM 568 C CA . LEU A 1 74 ? 1.758 0.517 -1.326 1.00 97.19 74 LEU A CA 1
ATOM 569 C C . LEU A 1 74 ? 2.784 0.272 -2.429 1.00 97.19 74 LEU A C 1
ATOM 571 O O . LEU A 1 74 ? 3.699 -0.530 -2.257 1.00 97.19 74 LEU A O 1
ATOM 575 N N . GLY A 1 75 ? 2.662 0.991 -3.541 1.00 94.81 75 GLY A N 1
ATOM 576 C CA . GLY A 1 75 ? 3.678 1.023 -4.588 1.00 94.81 75 GLY A CA 1
ATOM 577 C C . GLY A 1 75 ? 4.730 2.062 -4.228 1.00 94.81 75 GLY A C 1
ATOM 578 O O . GLY A 1 75 ? 4.438 3.259 -4.263 1.00 94.81 75 GLY A O 1
ATOM 579 N N . CYS A 1 76 ? 5.933 1.614 -3.873 1.00 92.56 76 CYS A N 1
ATOM 580 C CA . CYS A 1 76 ? 7.032 2.445 -3.387 1.00 92.56 76 CYS A CA 1
ATOM 581 C C . CYS A 1 76 ? 8.258 2.254 -4.283 1.00 92.56 76 CYS A C 1
ATOM 583 O O . CYS A 1 76 ? 8.983 1.261 -4.149 1.00 92.56 76 CYS A O 1
ATOM 585 N N . GLY A 1 77 ? 8.510 3.209 -5.183 1.00 90.06 77 GLY A N 1
ATOM 586 C CA . GLY A 1 77 ? 9.546 3.036 -6.205 1.00 90.06 77 GLY A CA 1
ATOM 587 C C . GLY A 1 77 ? 9.261 1.770 -7.011 1.00 90.06 77 GLY A C 1
ATOM 588 O O . GLY A 1 77 ? 8.131 1.573 -7.446 1.00 90.06 77 GLY A O 1
ATOM 589 N N . ASP A 1 78 ? 10.244 0.891 -7.160 1.00 87.12 78 ASP A N 1
ATOM 590 C CA . ASP A 1 78 ? 10.142 -0.386 -7.878 1.00 87.12 78 ASP A CA 1
ATOM 591 C C . ASP A 1 78 ? 9.588 -1.554 -7.037 1.00 87.12 78 ASP A C 1
ATOM 593 O O . ASP A 1 78 ? 9.488 -2.682 -7.522 1.00 87.12 78 ASP A O 1
ATOM 597 N N . SER A 1 79 ? 9.229 -1.298 -5.779 1.00 89.12 79 SER A N 1
ATOM 598 C CA . SER A 1 79 ? 8.791 -2.315 -4.827 1.00 89.12 79 SER A CA 1
ATOM 599 C C . SER A 1 79 ? 7.339 -2.116 -4.417 1.00 89.12 79 SER A C 1
ATOM 601 O O . SER A 1 79 ? 6.804 -1.009 -4.474 1.00 89.12 79 SER A O 1
ATOM 603 N N . THR A 1 80 ? 6.691 -3.195 -3.980 1.00 92.75 80 THR A N 1
ATOM 604 C CA . THR A 1 80 ? 5.364 -3.108 -3.362 1.00 92.75 80 THR A CA 1
ATOM 605 C C . THR A 1 80 ? 5.456 -3.547 -1.909 1.00 92.75 80 THR A C 1
ATOM 607 O O . THR A 1 80 ? 5.848 -4.677 -1.623 1.00 92.75 80 THR A O 1
ATOM 610 N N . LEU A 1 81 ? 5.102 -2.659 -0.984 1.00 94.62 81 LEU A N 1
ATOM 611 C CA . LEU A 1 81 ? 4.931 -2.999 0.426 1.00 94.62 81 LEU A CA 1
ATOM 612 C C . LEU A 1 81 ? 3.492 -3.449 0.646 1.00 94.62 81 LEU A C 1
ATOM 614 O O . LEU A 1 81 ? 2.564 -2.812 0.157 1.00 94.62 81 LEU A O 1
ATOM 618 N N . VAL A 1 82 ? 3.301 -4.540 1.372 1.00 95.50 82 VAL A N 1
ATOM 619 C CA . VAL A 1 82 ? 1.987 -5.095 1.688 1.00 95.50 82 VAL A CA 1
ATOM 620 C C . VAL A 1 82 ? 1.872 -5.227 3.196 1.00 95.50 82 VAL A C 1
ATOM 622 O O . VAL A 1 82 ? 2.754 -5.795 3.834 1.00 95.50 82 VAL A O 1
ATOM 625 N N . TYR A 1 83 ? 0.773 -4.738 3.752 1.00 95.44 83 TYR A N 1
ATOM 626 C CA . TYR A 1 83 ? 0.446 -4.824 5.169 1.00 95.44 83 TYR A CA 1
ATOM 627 C C . TYR A 1 83 ? -0.884 -5.545 5.312 1.00 95.44 83 TYR A C 1
ATOM 629 O O . TYR A 1 83 ? -1.872 -5.138 4.706 1.00 95.44 83 TYR A O 1
ATOM 637 N N . ARG A 1 84 ? -0.923 -6.599 6.121 1.00 95.00 84 ARG A N 1
ATOM 638 C CA . ARG A 1 84 ? -2.168 -7.213 6.572 1.00 95.00 84 ARG A CA 1
ATOM 639 C C . ARG A 1 84 ? -2.534 -6.621 7.913 1.00 95.00 84 ARG A C 1
ATOM 641 O O . ARG A 1 84 ? -1.714 -6.626 8.831 1.00 95.00 84 ARG A O 1
ATOM 648 N N . THR A 1 85 ? -3.763 -6.154 8.014 1.00 92.94 85 THR A N 1
ATOM 649 C CA . THR A 1 85 ? -4.337 -5.564 9.208 1.00 92.94 85 THR A CA 1
ATOM 650 C C . THR A 1 85 ? -5.397 -6.482 9.800 1.00 92.94 85 THR A C 1
ATOM 652 O O . THR A 1 85 ? -6.136 -7.164 9.087 1.00 92.94 85 THR A O 1
ATOM 655 N N . VAL A 1 86 ? -5.463 -6.517 11.126 1.00 91.31 86 VAL A N 1
ATOM 656 C CA . VAL A 1 86 ? -6.496 -7.220 11.890 1.00 91.31 86 VAL A CA 1
ATOM 657 C C . VAL A 1 86 ? -6.891 -6.310 13.044 1.00 91.31 86 VAL A C 1
ATOM 659 O O . VAL A 1 86 ? -6.026 -5.800 13.746 1.00 91.31 86 VAL A O 1
ATOM 662 N N . ALA A 1 87 ? -8.193 -6.062 13.209 1.00 88.00 87 ALA A N 1
ATOM 663 C CA . ALA A 1 87 ? -8.729 -5.184 14.256 1.00 88.00 87 ALA A CA 1
ATOM 664 C C . ALA A 1 87 ? -8.127 -3.758 14.289 1.00 88.00 87 ALA A C 1
ATOM 666 O O . ALA A 1 87 ? -8.108 -3.111 15.333 1.00 88.00 87 ALA A O 1
ATOM 667 N N . GLY A 1 88 ? -7.679 -3.249 13.135 1.00 86.25 88 GLY A N 1
ATOM 668 C CA . GLY A 1 88 ? -7.090 -1.911 13.021 1.00 86.25 88 GLY A CA 1
ATOM 669 C C . GLY A 1 88 ? -5.599 -1.840 13.348 1.00 86.25 88 GLY A C 1
ATOM 670 O O . GLY A 1 88 ? -5.059 -0.746 13.376 1.00 86.25 88 GLY A O 1
ATOM 671 N N . GLU A 1 89 ? -4.937 -2.980 13.544 1.00 90.94 89 GLU A N 1
ATOM 672 C CA . GLU A 1 89 ? -3.500 -3.069 13.805 1.00 90.94 89 GLU A CA 1
ATOM 673 C C . GLU A 1 89 ? -2.799 -3.850 12.694 1.00 90.94 89 GLU A C 1
ATOM 675 O O . GLU A 1 89 ? -3.403 -4.718 12.056 1.00 90.94 89 GLU A O 1
ATOM 680 N N . VAL A 1 90 ? -1.515 -3.571 12.450 1.00 94.19 90 VAL A N 1
ATOM 681 C CA . VAL A 1 90 ? -0.721 -4.350 11.488 1.00 94.19 90 VAL A CA 1
ATOM 682 C C . VAL A 1 90 ? -0.354 -5.697 12.095 1.00 94.19 90 VAL A C 1
ATOM 684 O O . VAL A 1 90 ? 0.415 -5.786 13.044 1.00 94.19 90 VAL A O 1
ATOM 687 N N . TYR A 1 91 ? -0.870 -6.759 11.489 1.00 93.69 91 TYR A N 1
ATOM 688 C CA . TYR A 1 91 ? -0.577 -8.136 11.864 1.00 93.69 91 TYR A CA 1
ATOM 689 C C . TYR A 1 91 ? 0.659 -8.683 11.141 1.00 93.69 91 TYR A C 1
ATOM 691 O O . TYR A 1 91 ? 1.448 -9.426 11.722 1.00 93.69 91 TYR A O 1
ATOM 699 N N . LYS A 1 92 ? 0.828 -8.358 9.853 1.00 92.44 92 LYS A N 1
ATOM 700 C CA . LYS A 1 92 ? 1.935 -8.890 9.046 1.00 92.44 92 LYS A CA 1
ATOM 701 C C . LYS A 1 92 ? 2.331 -7.941 7.925 1.00 92.44 92 LYS A C 1
ATOM 703 O O . LYS A 1 92 ? 1.474 -7.278 7.347 1.00 92.44 92 LYS A O 1
ATOM 708 N N . THR A 1 93 ? 3.616 -7.938 7.587 1.00 93.12 93 THR A N 1
ATOM 709 C CA . THR A 1 93 ? 4.184 -7.101 6.527 1.00 93.12 93 THR A CA 1
ATOM 710 C C . THR A 1 93 ? 4.966 -7.955 5.541 1.00 93.12 93 THR A C 1
ATOM 712 O O . THR A 1 93 ? 5.674 -8.884 5.932 1.00 93.12 93 THR A O 1
ATOM 715 N N . TRP A 1 94 ? 4.870 -7.617 4.260 1.00 92.94 94 TRP A N 1
ATOM 716 C CA . TRP A 1 94 ? 5.674 -8.194 3.192 1.00 92.94 94 TRP A CA 1
ATOM 717 C C . TRP A 1 94 ? 6.207 -7.088 2.294 1.00 92.94 94 TRP A C 1
ATOM 719 O O . TRP A 1 94 ? 5.514 -6.116 2.002 1.00 92.94 94 TRP A O 1
ATOM 729 N N . LYS A 1 95 ? 7.421 -7.275 1.789 1.00 90.81 95 LYS A N 1
ATOM 730 C CA . LYS A 1 95 ? 7.941 -6.508 0.662 1.00 90.81 95 LYS A CA 1
ATOM 731 C C . LYS A 1 95 ? 7.952 -7.435 -0.537 1.00 90.81 95 LYS A C 1
ATOM 733 O O . LYS A 1 95 ? 8.773 -8.345 -0.599 1.00 90.81 95 LYS A O 1
ATOM 738 N N . LEU A 1 96 ? 7.012 -7.236 -1.453 1.00 86.44 96 LEU A N 1
ATOM 739 C CA . LEU A 1 96 ? 7.004 -7.983 -2.700 1.00 86.44 96 LEU A CA 1
ATOM 740 C C . LEU A 1 96 ? 8.183 -7.481 -3.542 1.00 86.44 96 LEU A C 1
ATOM 742 O O . LEU A 1 96 ? 8.252 -6.276 -3.831 1.00 86.44 96 LEU A O 1
ATOM 746 N N . PRO A 1 97 ? 9.141 -8.362 -3.876 1.00 70.19 97 PRO A N 1
ATOM 747 C CA . PRO A 1 97 ? 10.268 -7.978 -4.700 1.00 70.19 97 PRO A CA 1
ATOM 748 C C . PRO A 1 97 ? 9.784 -7.631 -6.107 1.00 70.19 97 PRO A C 1
ATOM 750 O O . PRO A 1 97 ? 8.693 -8.018 -6.533 1.00 70.19 97 PRO A O 1
ATOM 753 N N . ARG A 1 98 ? 10.633 -6.908 -6.838 1.00 73.81 98 ARG A N 1
ATOM 754 C CA . ARG A 1 98 ? 10.475 -6.748 -8.283 1.00 73.81 98 ARG A CA 1
ATOM 755 C C . ARG A 1 98 ? 10.256 -8.125 -8.926 1.00 73.81 98 ARG A C 1
ATOM 757 O O . ARG A 1 98 ? 10.980 -9.055 -8.564 1.00 73.81 98 ARG A O 1
ATOM 764 N N . PRO A 1 99 ? 9.314 -8.263 -9.872 1.00 71.12 99 PRO A N 1
ATOM 765 C CA . PRO A 1 99 ? 9.205 -9.473 -10.676 1.00 71.12 99 PRO A CA 1
ATOM 766 C C . PRO A 1 99 ? 10.562 -9.809 -11.313 1.00 71.12 99 PRO A C 1
ATOM 768 O O . PRO A 1 99 ? 11.203 -8.942 -11.913 1.00 71.12 99 PRO A O 1
ATOM 771 N N . ASN A 1 100 ? 11.030 -11.046 -11.124 1.00 68.62 100 ASN A N 1
ATOM 772 C CA . ASN A 1 100 ? 12.381 -11.464 -11.520 1.00 68.62 100 ASN A CA 1
ATOM 773 C C . ASN A 1 100 ? 12.624 -11.334 -13.034 1.00 68.62 100 ASN A C 1
ATOM 775 O O . ASN A 1 100 ? 13.744 -11.074 -13.470 1.00 68.62 100 ASN A O 1
ATOM 779 N N . ASP A 1 101 ? 11.571 -11.467 -13.834 1.00 69.44 101 ASP A N 1
ATOM 780 C CA . ASP A 1 101 ? 11.564 -11.302 -15.287 1.00 69.44 101 ASP A CA 1
ATOM 781 C C . ASP A 1 101 ? 11.871 -9.862 -15.739 1.00 69.44 101 ASP A C 1
ATOM 783 O O . ASP A 1 101 ? 12.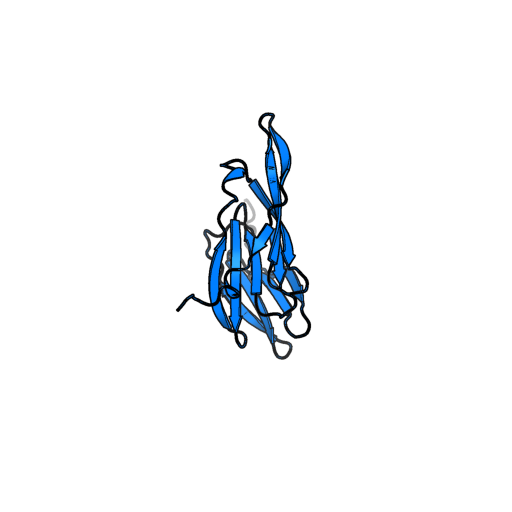384 -9.652 -16.841 1.00 69.44 101 ASP A O 1
ATOM 787 N N . LEU A 1 102 ? 11.643 -8.863 -14.879 1.00 67.44 102 LEU A N 1
ATOM 788 C CA . LEU A 1 102 ? 11.888 -7.449 -15.187 1.00 67.44 102 LEU A CA 1
ATOM 789 C C . LEU A 1 102 ? 13.330 -6.991 -14.905 1.00 67.44 102 LEU A C 1
ATOM 791 O O . LEU A 1 102 ? 13.705 -5.878 -15.293 1.00 67.44 102 LEU A O 1
ATOM 795 N N . ASN A 1 103 ? 14.173 -7.839 -14.296 1.00 68.44 103 ASN A N 1
ATOM 796 C CA . ASN A 1 103 ? 15.567 -7.527 -13.945 1.00 68.44 103 ASN A CA 1
ATOM 797 C C . ASN A 1 103 ? 15.704 -6.150 -13.238 1.00 68.44 103 ASN A C 1
ATOM 799 O O . ASN A 1 103 ? 14.818 -5.708 -12.507 1.00 68.44 103 ASN A O 1
ATOM 803 N N . ARG A 1 104 ? 16.821 -5.434 -13.449 1.00 69.81 104 ARG A N 1
ATOM 804 C CA . ARG A 1 104 ? 17.054 -4.070 -12.930 1.00 69.81 104 ARG A CA 1
ATOM 805 C C . ARG A 1 104 ? 16.263 -2.970 -13.657 1.00 69.81 104 ARG A C 1
ATOM 807 O O . ARG A 1 104 ? 16.466 -1.805 -13.346 1.00 69.81 104 ARG A O 1
ATOM 814 N N . ARG A 1 105 ? 15.401 -3.310 -14.623 1.00 81.00 105 ARG A N 1
ATOM 815 C CA . ARG A 1 105 ? 14.714 -2.321 -15.474 1.00 81.00 105 ARG A CA 1
ATOM 816 C C . ARG A 1 105 ? 13.405 -1.813 -14.896 1.00 81.00 105 ARG A C 1
ATOM 818 O O . ARG A 1 105 ? 12.871 -0.838 -15.407 1.00 81.00 105 ARG A O 1
ATOM 825 N N . ALA A 1 106 ? 12.860 -2.474 -13.877 1.00 79.62 106 ALA A N 1
ATOM 826 C CA . ALA A 1 106 ? 11.698 -1.956 -13.169 1.00 79.62 106 ALA A CA 1
ATOM 827 C C . ALA A 1 106 ? 12.074 -0.648 -12.460 1.00 79.62 106 ALA A C 1
ATOM 829 O O . ALA A 1 106 ? 12.971 -0.629 -11.619 1.00 79.62 106 ALA A O 1
ATOM 830 N N . VAL A 1 107 ? 11.370 0.425 -12.815 1.00 83.69 107 VAL A N 1
ATOM 831 C CA . VAL A 1 107 ? 11.633 1.783 -12.330 1.00 83.69 107 VAL A CA 1
ATOM 832 C C . VAL A 1 107 ? 10.669 2.141 -11.209 1.00 83.69 107 VAL A C 1
ATOM 834 O O . VAL A 1 107 ? 11.085 2.532 -10.120 1.00 83.69 107 VAL A O 1
ATOM 837 N N . ARG A 1 108 ? 9.360 2.036 -11.473 1.00 88.69 108 ARG A N 1
ATOM 838 C CA . ARG A 1 108 ? 8.335 2.452 -10.512 1.00 88.69 108 ARG A CA 1
ATOM 839 C C . ARG A 1 108 ? 6.995 1.750 -10.679 1.00 88.69 108 ARG A C 1
ATOM 841 O O . ARG A 1 108 ? 6.533 1.550 -11.798 1.00 88.69 108 ARG A O 1
ATOM 848 N N . VAL A 1 109 ? 6.346 1.443 -9.562 1.00 90.56 109 VAL A N 1
ATOM 849 C CA . VAL A 1 109 ? 4.964 0.963 -9.484 1.00 90.56 109 VAL A CA 1
ATOM 850 C C . VAL A 1 109 ? 4.022 2.164 -9.589 1.00 90.56 109 VAL A C 1
ATOM 852 O O . VAL A 1 109 ? 4.014 3.032 -8.721 1.00 90.56 109 VAL A O 1
ATOM 855 N N . HIS A 1 110 ? 3.222 2.214 -10.652 1.00 90.94 110 HIS A N 1
ATOM 856 C CA . HIS A 1 110 ? 2.295 3.316 -10.939 1.00 90.94 110 HIS A CA 1
ATOM 857 C C . HIS A 1 110 ? 0.880 3.066 -10.446 1.00 90.94 110 HIS A C 1
ATOM 859 O O . HIS A 1 110 ? 0.196 3.994 -10.022 1.00 90.94 110 HIS A O 1
ATOM 865 N N . LYS A 1 111 ? 0.409 1.822 -10.546 1.00 92.81 111 LYS A N 1
ATOM 866 C CA . LYS A 1 111 ? -0.944 1.444 -10.132 1.00 92.81 111 LYS A CA 1
ATOM 867 C C . LYS A 1 111 ? -0.936 0.093 -9.446 1.00 92.81 111 LYS A C 1
ATOM 869 O O . LYS A 1 111 ? -0.116 -0.764 -9.766 1.00 92.81 111 LYS A O 1
ATOM 874 N N . LEU A 1 112 ? -1.887 -0.073 -8.540 1.00 95.38 112 LEU A N 1
ATOM 875 C CA . LEU A 1 112 ? -2.161 -1.293 -7.798 1.00 95.38 112 LEU A CA 1
ATOM 876 C C . LEU A 1 112 ? -3.671 -1.504 -7.766 1.00 95.38 112 LEU A C 1
ATOM 878 O O . LEU A 1 112 ? -4.407 -0.534 -7.609 1.00 95.38 112 LEU A O 1
ATOM 882 N N . ASN A 1 113 ? -4.126 -2.747 -7.900 1.00 96.06 113 ASN A N 1
ATOM 883 C CA . ASN A 1 113 ? -5.523 -3.112 -7.676 1.00 96.06 113 ASN A CA 1
ATOM 884 C C . ASN A 1 113 ? -5.635 -4.530 -7.130 1.00 96.06 113 ASN A C 1
ATOM 886 O O . ASN A 1 113 ? -4.951 -5.441 -7.596 1.00 96.06 113 ASN A O 1
ATOM 890 N N . PHE A 1 114 ? -6.534 -4.714 -6.172 1.00 95.62 114 PHE A N 1
ATOM 891 C CA . PHE A 1 114 ? -6.911 -6.040 -5.710 1.00 95.62 114 PHE A CA 1
ATOM 892 C C . PHE A 1 114 ? -8.023 -6.618 -6.582 1.00 95.62 114 PHE A C 1
ATOM 894 O O . PHE A 1 114 ? -8.880 -5.890 -7.087 1.00 95.62 114 PHE A O 1
ATOM 901 N N . SER A 1 115 ? -8.030 -7.937 -6.734 1.00 95.12 115 SER A N 1
ATOM 902 C CA . SER A 1 115 ? -9.204 -8.655 -7.220 1.00 95.12 115 SER A CA 1
ATOM 903 C C . SER A 1 115 ? -10.366 -8.528 -6.232 1.00 95.12 115 SER A C 1
ATOM 905 O O . SER A 1 115 ? -10.168 -8.306 -5.037 1.00 95.12 115 SER A O 1
ATOM 907 N N . VAL A 1 116 ? -11.593 -8.703 -6.730 1.00 94.81 116 VAL A N 1
ATOM 908 C CA . VAL A 1 116 ? -12.830 -8.587 -5.931 1.00 94.81 116 VAL A CA 1
ATOM 909 C C . VAL A 1 116 ? -12.858 -9.574 -4.756 1.00 94.81 116 VAL A C 1
ATOM 911 O O . VAL A 1 116 ? -13.365 -9.251 -3.687 1.00 94.81 116 VAL A O 1
ATOM 914 N N . ASP A 1 117 ? -12.257 -10.753 -4.923 1.00 93.44 117 ASP A N 1
ATOM 915 C CA . ASP A 1 117 ? -12.125 -11.769 -3.873 1.00 93.44 117 ASP A CA 1
ATOM 916 C C . ASP A 1 117 ? -11.009 -11.471 -2.851 1.00 93.44 117 ASP A C 1
ATOM 918 O O . ASP A 1 117 ? -10.780 -12.275 -1.954 1.00 93.44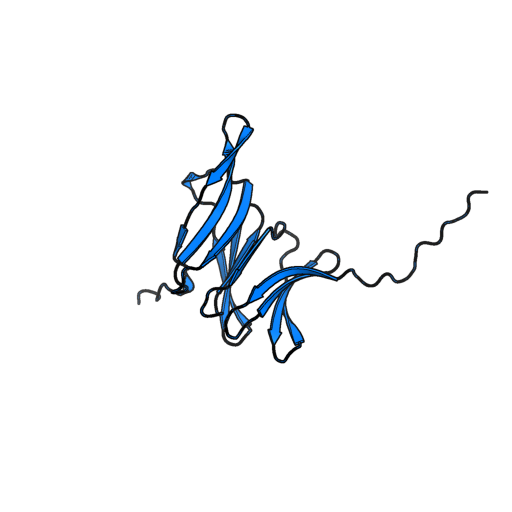 117 ASP A O 1
ATOM 922 N N . SER A 1 118 ? -10.310 -10.336 -2.973 1.00 93.38 118 SER A N 1
ATOM 923 C CA . SER A 1 118 ? -9.188 -9.911 -2.119 1.00 93.38 118 SER A CA 1
ATOM 924 C C . SER A 1 118 ? -7.943 -10.809 -2.159 1.00 93.38 118 SER A C 1
ATOM 926 O O . SER A 1 118 ? -7.000 -10.582 -1.401 1.00 93.38 118 SER A O 1
ATOM 928 N N . ARG A 1 119 ? -7.880 -11.806 -3.053 1.00 89.81 119 ARG A N 1
ATOM 929 C CA . ARG A 1 119 ? -6.793 -12.805 -3.065 1.00 89.81 119 ARG A CA 1
ATOM 930 C C . ARG A 1 119 ? -5.629 -12.458 -3.972 1.00 89.81 119 ARG A C 1
ATOM 932 O O . ARG A 1 119 ? -4.536 -12.993 -3.786 1.00 89.81 119 ARG A O 1
ATOM 939 N N . ARG A 1 120 ? -5.848 -11.618 -4.979 1.00 91.00 120 ARG A N 1
ATOM 940 C CA . ARG A 1 120 ? -4.840 -11.277 -5.983 1.00 91.00 120 ARG A CA 1
ATOM 941 C C . ARG A 1 120 ? -4.597 -9.783 -5.993 1.00 91.00 120 ARG A C 1
ATOM 943 O O . ARG A 1 120 ? -5.517 -8.993 -5.805 1.00 91.00 120 ARG A O 1
ATOM 950 N N . LEU A 1 121 ? -3.356 -9.420 -6.273 1.00 92.56 121 LEU A N 1
ATOM 951 C CA . LEU A 1 121 ? -2.929 -8.050 -6.506 1.00 92.56 121 LEU A CA 1
ATOM 952 C C . LEU A 1 121 ? -2.345 -7.974 -7.913 1.00 92.56 121 LEU A C 1
ATOM 954 O O . LEU A 1 121 ? -1.464 -8.762 -8.259 1.00 92.56 121 LEU A O 1
ATOM 958 N N . ILE A 1 122 ? -2.828 -7.028 -8.710 1.00 92.25 122 ILE A N 1
ATOM 959 C CA . ILE A 1 122 ? -2.218 -6.647 -9.982 1.00 92.25 122 ILE A CA 1
ATOM 960 C C . ILE A 1 122 ? -1.496 -5.317 -9.798 1.00 92.25 122 ILE A C 1
ATOM 962 O O . ILE A 1 122 ? -1.993 -4.425 -9.102 1.00 92.25 122 ILE A O 1
ATOM 966 N N . SER A 1 123 ? -0.329 -5.173 -10.416 1.00 90.31 123 SER A N 1
ATOM 967 C CA . SER A 1 123 ? 0.397 -3.910 -10.439 1.00 90.31 123 SER A CA 1
ATOM 968 C C . SER A 1 123 ? 0.724 -3.495 -11.865 1.00 90.31 123 SER A C 1
ATOM 970 O O . SER A 1 123 ? 0.843 -4.325 -12.756 1.00 90.31 123 SER A O 1
ATOM 972 N N . CYS A 1 124 ? 0.822 -2.190 -12.100 1.00 90.69 124 CYS A N 1
ATOM 973 C CA . CYS A 1 124 ? 1.379 -1.635 -13.328 1.00 90.69 124 CYS A CA 1
ATOM 974 C C . CYS A 1 124 ? 2.725 -1.010 -12.983 1.00 90.69 124 CYS A C 1
ATOM 976 O O . CYS A 1 124 ? 2.794 -0.115 -12.137 1.00 90.69 124 CYS A O 1
ATOM 978 N N . ILE A 1 125 ? 3.782 -1.486 -13.627 1.00 89.25 125 ILE A N 1
ATOM 979 C CA . ILE A 1 125 ? 5.165 -1.105 -13.361 1.00 89.25 125 ILE A CA 1
ATOM 980 C C . ILE A 1 125 ? 5.732 -0.454 -14.617 1.00 89.25 125 ILE A C 1
ATOM 982 O O . ILE A 1 125 ? 5.626 -1.010 -15.707 1.00 89.25 125 ILE A O 1
ATOM 986 N N . GLN A 1 126 ? 6.336 0.723 -14.476 1.00 89.00 126 GLN A N 1
ATOM 987 C CA . GLN A 1 126 ? 7.163 1.296 -15.532 1.00 89.00 126 GLN A CA 1
ATOM 988 C C . GLN A 1 126 ? 8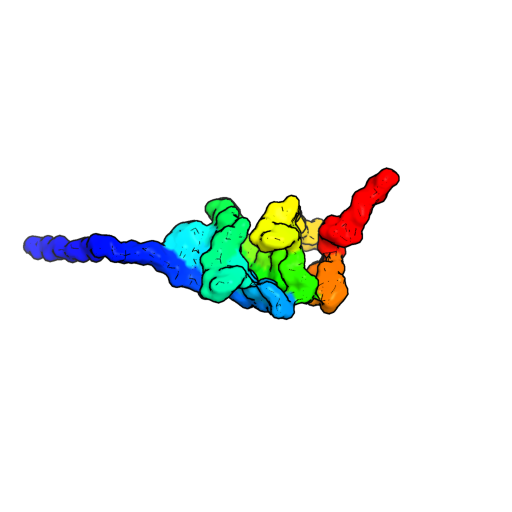.489 0.551 -15.603 1.00 89.00 126 GLN A C 1
ATOM 990 O O . GLN A 1 126 ? 9.153 0.339 -14.585 1.00 89.00 126 GLN A O 1
ATOM 995 N N . VAL A 1 127 ? 8.866 0.197 -16.821 1.00 86.62 127 VAL A N 1
ATOM 996 C CA . VAL A 1 127 ? 10.078 -0.534 -17.151 1.00 86.62 127 VAL A CA 1
ATOM 997 C C . VAL A 1 127 ? 10.851 0.277 -18.178 1.00 86.62 127 VAL A C 1
ATOM 999 O O . VAL A 1 127 ? 10.285 0.709 -19.179 1.00 86.62 127 VAL A O 1
ATOM 1002 N N . GLU A 1 128 ? 12.141 0.458 -17.942 1.00 83.31 128 GLU A N 1
ATOM 1003 C CA . GLU A 1 128 ? 13.029 1.118 -18.894 1.00 83.31 128 GLU A CA 1
ATOM 1004 C C . GLU A 1 128 ? 13.396 0.155 -20.035 1.00 83.31 128 GLU A C 1
ATOM 1006 O O . GLU A 1 128 ? 13.834 -0.981 -19.816 1.00 83.31 128 GLU A O 1
ATOM 1011 N N . GLY A 1 129 ? 13.165 0.576 -21.277 1.00 73.88 129 GLY A N 1
ATOM 1012 C CA . GLY A 1 129 ? 13.514 -0.159 -22.487 1.00 73.88 129 GLY A CA 1
ATOM 1013 C C . GLY A 1 129 ? 15.026 -0.214 -22.729 1.00 73.88 129 GLY A C 1
ATOM 1014 O O . GLY A 1 129 ? 15.795 0.573 -22.191 1.00 73.88 129 GLY A O 1
ATOM 1015 N N . LYS A 1 130 ? 15.476 -1.140 -23.591 1.00 74.75 130 LYS A N 1
ATOM 1016 C CA . LYS A 1 130 ? 16.893 -1.208 -24.025 1.00 74.75 130 LYS A CA 1
ATOM 1017 C C . LYS A 1 130 ? 17.356 0.056 -24.767 1.00 74.75 130 LYS A C 1
ATOM 1019 O O . LYS A 1 130 ? 18.547 0.304 -24.871 1.00 74.75 130 LYS A O 1
ATOM 1024 N N . ASP A 1 131 ? 16.399 0.792 -25.304 1.00 79.31 131 ASP A N 1
ATOM 1025 C CA . ASP A 1 131 ? 16.495 2.003 -26.109 1.00 79.31 131 ASP A CA 1
ATOM 1026 C C . ASP A 1 131 ? 16.134 3.264 -25.306 1.00 79.31 131 ASP A C 1
ATOM 1028 O O . ASP A 1 131 ? 15.817 4.292 -25.894 1.00 79.31 131 ASP A O 1
ATOM 1032 N N . ASN A 1 132 ? 16.142 3.187 -23.969 1.00 71.00 132 ASN A N 1
ATOM 1033 C CA . ASN A 1 132 ? 15.733 4.281 -23.084 1.00 71.00 132 ASN A CA 1
ATOM 1034 C C . ASN A 1 132 ? 14.265 4.721 -23.278 1.00 71.00 132 ASN A C 1
ATOM 1036 O O . ASN A 1 132 ? 13.887 5.827 -22.896 1.00 71.00 132 ASN A O 1
ATOM 1040 N N . SER A 1 133 ? 13.435 3.867 -23.894 1.00 75.38 133 SER A N 1
ATOM 1041 C CA . SER A 1 133 ? 11.997 4.099 -24.027 1.00 75.38 133 SER A CA 1
ATOM 1042 C C . SER A 1 133 ? 11.253 3.651 -22.770 1.00 75.38 133 SER A C 1
ATOM 1044 O O . SER A 1 133 ? 11.520 2.580 -22.223 1.00 75.38 133 SER A O 1
ATOM 1046 N N . ASP A 1 134 ? 10.283 4.445 -22.322 1.00 76.50 134 ASP A N 1
ATOM 1047 C CA . ASP A 1 134 ? 9.411 4.059 -21.215 1.00 76.50 134 ASP A CA 1
ATOM 1048 C C . ASP A 1 134 ? 8.386 3.018 -21.680 1.00 76.50 134 ASP A C 1
ATOM 1050 O O . ASP A 1 134 ? 7.596 3.252 -22.596 1.00 76.50 134 ASP A O 1
ATOM 1054 N N . LYS A 1 135 ? 8.385 1.851 -21.029 1.00 82.75 135 LYS A N 1
ATOM 1055 C CA . LYS A 1 135 ? 7.418 0.768 -21.255 1.00 82.75 135 LYS A CA 1
ATOM 1056 C C . LYS A 1 135 ? 6.668 0.450 -19.968 1.00 82.75 135 LYS A C 1
ATOM 1058 O O . LYS A 1 135 ? 7.066 0.854 -18.877 1.00 82.75 135 LYS A O 1
ATOM 1063 N N . HIS A 1 136 ? 5.585 -0.311 -20.088 1.00 80.62 136 HIS A N 1
ATOM 1064 C CA . HIS A 1 136 ? 4.807 -0.781 -18.945 1.00 80.62 136 HIS A CA 1
ATOM 1065 C C . HIS A 1 136 ? 4.739 -2.307 -18.917 1.00 80.62 136 HIS A C 1
ATOM 1067 O O . HIS A 1 136 ? 4.528 -2.945 -19.947 1.00 80.62 136 HIS A O 1
ATOM 1073 N N . ALA A 1 137 ? 4.894 -2.877 -17.726 1.00 79.56 137 ALA A N 1
ATOM 1074 C CA . ALA A 1 137 ? 4.635 -4.278 -17.430 1.00 79.56 137 ALA A CA 1
ATOM 1075 C C . ALA A 1 137 ? 3.499 -4.382 -16.412 1.00 79.56 137 ALA A C 1
ATOM 1077 O O . ALA A 1 137 ? 3.356 -3.522 -15.539 1.00 79.56 137 ALA A O 1
ATOM 1078 N N . VAL A 1 138 ? 2.698 -5.440 -16.520 1.00 83.06 138 VAL A N 1
ATOM 1079 C CA . VAL A 1 138 ? 1.531 -5.650 -15.658 1.00 83.06 138 VAL A CA 1
ATOM 1080 C C . VAL A 1 138 ? 1.639 -7.005 -14.954 1.00 83.06 138 VAL A C 1
ATOM 1082 O O . VAL A 1 138 ? 1.000 -7.969 -15.376 1.00 83.06 138 VAL A O 1
ATOM 1085 N N . PRO A 1 139 ? 2.494 -7.133 -13.924 1.00 79.06 139 PRO A N 1
ATOM 1086 C CA . PRO A 1 139 ? 2.570 -8.363 -13.150 1.00 79.06 139 PRO A CA 1
ATOM 1087 C C . PRO A 1 139 ? 1.352 -8.511 -12.227 1.00 79.06 139 PRO A C 1
ATOM 1089 O O . PRO A 1 139 ? 0.730 -7.536 -11.792 1.00 79.06 139 PRO A O 1
ATOM 1092 N N . TYR A 1 140 ? 1.044 -9.754 -11.877 1.00 81.50 140 TYR A N 1
ATOM 1093 C CA . TYR A 1 140 ? 0.045 -10.096 -10.871 1.00 81.50 140 TYR A CA 1
ATOM 1094 C C . TYR A 1 140 ? 0.602 -11.155 -9.918 1.00 81.50 140 TYR A C 1
ATOM 1096 O O . TYR A 1 140 ? 1.507 -11.909 -10.268 1.00 81.50 140 TYR A O 1
ATOM 1104 N N . GLY A 1 141 ? 0.054 -11.224 -8.709 1.00 77.31 141 GLY A N 1
ATOM 1105 C CA . GLY A 1 141 ? 0.448 -12.213 -7.711 1.00 77.31 141 GLY A CA 1
ATOM 1106 C C . GLY A 1 141 ? -0.684 -12.554 -6.752 1.00 77.31 141 GLY A C 1
ATOM 1107 O O . GLY A 1 141 ? -1.686 -11.841 -6.667 1.00 77.31 141 GLY A O 1
ATOM 1108 N N . VAL A 1 142 ? -0.519 -13.662 -6.031 1.00 75.25 142 VAL A N 1
ATOM 1109 C CA . VAL A 1 142 ? -1.405 -14.053 -4.928 1.00 75.25 142 VAL A CA 1
ATOM 1110 C C . VAL A 1 142 ? -0.917 -13.375 -3.654 1.00 75.25 142 VAL A C 1
ATOM 1112 O O . VAL A 1 142 ? 0.274 -13.403 -3.343 1.00 75.25 142 VAL A O 1
ATOM 1115 N N . CYS A 1 143 ? -1.826 -12.757 -2.908 1.00 70.50 143 CYS A N 1
ATOM 1116 C CA . CYS A 1 143 ? -1.475 -12.106 -1.658 1.00 70.50 143 CYS A CA 1
ATOM 1117 C C . CYS A 1 143 ? -1.171 -13.160 -0.576 1.00 70.50 143 CYS A C 1
ATOM 1119 O O . CYS A 1 143 ? -2.038 -13.974 -0.248 1.00 70.50 143 CYS A O 1
ATOM 1121 N N . PRO A 1 144 ? 0.031 -13.139 0.030 1.00 58.97 144 PRO A N 1
ATOM 1122 C CA . PRO A 1 144 ? 0.530 -14.208 0.903 1.00 58.97 144 PRO A CA 1
ATOM 1123 C C . PRO A 1 144 ? -0.239 -14.391 2.225 1.00 58.97 144 PRO A C 1
ATOM 1125 O O . PRO A 1 144 ? 0.044 -15.324 2.969 1.00 58.97 144 PRO A O 1
ATOM 1128 N N . GLY A 1 145 ? -1.223 -13.539 2.533 1.00 52.78 145 GLY A N 1
ATOM 1129 C CA . GLY A 1 145 ? -2.143 -13.727 3.662 1.00 52.78 145 GLY A CA 1
ATOM 1130 C C . GLY A 1 145 ? -3.193 -14.829 3.457 1.00 52.78 145 GLY A C 1
ATOM 1131 O O . GLY A 1 145 ? -3.841 -15.215 4.430 1.00 52.78 145 GLY A O 1
ATOM 1132 N N . TYR A 1 146 ? -3.342 -15.326 2.222 1.00 47.25 146 TYR A N 1
ATOM 1133 C CA . TYR A 1 146 ? -4.277 -16.390 1.841 1.00 47.25 146 TYR A CA 1
ATOM 1134 C C . TYR A 1 146 ? -3.621 -17.766 1.663 1.00 47.25 146 TYR A C 1
ATOM 1136 O O . TYR A 1 146 ? -4.329 -18.740 1.412 1.00 47.25 146 TYR A O 1
ATOM 1144 N N . MET A 1 147 ? -2.297 -17.872 1.829 1.00 39.22 147 MET A N 1
ATOM 1145 C CA . MET A 1 147 ? -1.674 -19.175 2.053 1.00 39.22 147 MET A CA 1
ATOM 1146 C C . MET A 1 147 ? -1.919 -19.551 3.512 1.00 39.22 147 MET A C 1
ATOM 1148 O O . MET A 1 147 ? -1.310 -18.989 4.424 1.00 39.22 147 MET A O 1
ATOM 1152 N N . ILE A 1 148 ? -2.864 -20.465 3.726 1.00 31.95 148 ILE A N 1
ATOM 1153 C CA . ILE A 1 148 ? -2.895 -21.295 4.931 1.00 31.95 148 ILE A CA 1
ATOM 1154 C C . ILE A 1 148 ? -1.477 -21.883 5.045 1.00 31.95 148 ILE A C 1
ATOM 1156 O O . ILE A 1 148 ? -0.978 -22.361 4.023 1.00 31.95 148 ILE A O 1
ATOM 1160 N N . PRO A 1 149 ? -0.776 -21.796 6.190 1.00 30.30 149 PRO A N 1
ATOM 1161 C CA . PRO A 1 149 ? 0.453 -22.559 6.326 1.00 30.30 149 PRO A CA 1
ATOM 1162 C C . PRO A 1 149 ? 0.060 -24.027 6.154 1.00 30.30 149 PRO A C 1
ATOM 1164 O O . PRO A 1 149 ? -0.834 -24.503 6.854 1.00 30.30 149 PRO A O 1
ATOM 1167 N N . GLU A 1 150 ? 0.647 -24.706 5.170 1.00 28.80 150 GLU A N 1
ATOM 1168 C CA . GLU A 1 150 ? 0.601 -26.164 5.149 1.00 28.80 150 GLU A CA 1
ATOM 1169 C C . GLU A 1 150 ? 1.161 -26.640 6.498 1.00 28.80 150 GLU A C 1
ATOM 1171 O O . GLU A 1 150 ? 2.216 -26.171 6.935 1.00 28.80 150 GLU A O 1
ATOM 1176 N N . ILE A 1 151 ? 0.347 -27.439 7.191 1.00 35.88 151 ILE A N 1
ATOM 1177 C CA . ILE A 1 151 ? 0.648 -28.077 8.478 1.00 35.88 151 ILE A CA 1
ATOM 1178 C C . ILE A 1 151 ? 1.719 -29.140 8.248 1.00 35.88 151 ILE A C 1
ATOM 1180 O O . ILE A 1 151 ? 1.582 -29.875 7.243 1.00 35.88 151 ILE A O 1
#

Radius of gyration: 18.54 Å; chains: 1; bounding box: 40×76×41 Å

InterPro domains:
  IPR015943 WD40/YVTN repeat-like-containing domain superfamily [G3DSA:2.130.10.10] (3-133)
  IPR036322 WD40-repeat-containing domain superfamily [SSF50978] (16-124)

Sequence (151 aa):
MPTEVASPKNKSPSRSIRHFVCSKHVIIAVVHVAKTRWVYHLKENQLQPLVLLEESTPVVLALALSPDGTTIALGCGDSTLVYRTVAGEVYKTWKLPRPNDLNRRAVRVHKLNFSVDSRRLISCIQVEGKDNSDKHAVPYGVCPGYMIPEI

Organism: NCBI:txid1314779

=== Feature glossary ===
The record interleaves many kinds of information about one protein. Here is each kind framed as the question it answers.

Q: What are the backbone torsion angles?
A: φ (phi) and ψ (psi) are the two rotatable backbone dihedrals per residue: φ is the C(i-1)–N–Cα–C torsion, ψ is the N–Cα–C–N(i+1) torsion, both in degrees on (−180°, 180°]. α-helical residues cluster near (−60°, −45°); β-strand residues near (−120°, +130°). A Ramachandran plot is simply a scatter of (φ, ψ) for every residue.

Q: What is the amino-acid chain?
A: This is the polypeptide sequence — one letter per residue, N-terminus first. Length ranges from a few dozen residues for small domains to over a thousand for large multi-domain proteins.

Q: How mobile is each atom in the crystal?
A: For experimental (PDB) structures, the B-factor (temperature factor) quantifies the positional spread of each atom in the crystal — a combination of thermal vibration and static disorder — in units of Å². High B-factors mark flexible loops or poorly resolved regions; low B-factors mark the rigid, well-ordered core.

Q: Are the domains correctly placed relative to each other?
A: Predicted Aligned Error (PAE) is an AlphaFold confidence matrix: entry (i, j) is the expected error in the position of residue j, in ångströms, when the prediction is superimposed on the true structure at residue i. Low PAE within a block of residues means that block is internally rigid and well-predicted; high PAE between two blocks means their relative placement is uncertain even if each block individually is confident.

Q: How confident is the AlphaFold model at each residue?
A: pLDDT is the predicted lDDT-Cα score: AlphaFold's confidence that the local environment of each residue (all inter-atomic distances within 15 Å) is correctly placed. It is a per-residue number between 0 and 100, with higher meaning more reliable.

Q: What family and function is it annotated with?
A: Functional annotations link the protein to curated databases. InterPro entries identify conserved domains and families by matching the sequence against member-database signatures (Pfam, PROSITE, CDD, …). Gene Ontology (GO) terms describe molecular function, biological process, and cellular component in a controlled vocabulary. CATH places the structure in a hierarchical fold classification (Class/Architecture/Topology/Homologous-superfamily). The organism is the source species.

Q: How big and how compact is the whole molecule?
A: Three whole-structure scalars: the radius of gyration (RMS distance of Cα from centroid, in Å), the count of Cα–Cα contacts (pairs closer than 8 Å and separated by more than four residues in sequence — i.e. tertiary, not local, contacts), and the bounding-box dimensions. Together they distinguish compact globular folds from extended fibres or disordered chains.

Q: What known structures does this most resemble?
A: The Foldseek neighbor list gives the closest experimentally determined structures in the PDB, ranked by structural alignment. TM-score near 1 means near-identical fold; near 0.3 means only rough topology match. This is how one finds what a novel AlphaFold prediction most resembles in the solved-structure universe.

Q: Which residues are buried vs exposed?
A: SASA measures how much of the protein is reachable by solvent. It is computed by rolling a water-sized probe over the atomic surface and summing the exposed area (Å²). Per-residue SASA distinguishes core (buried, low SASA) from surface (exposed, high SASA) residues; total SASA is a whole-molecule size measure.

Q: Which residues are in helices, strands, or loops?
A: Eight-state secondary structure (DSSP): H is the canonical α-helix, G the tighter 3₁₀-helix, I the wider π-helix; E/B are β-structure, T and S are turns and bends, and '-' is everything else. DSSP derives these from the pattern of main-chain N–H···O=C hydrogen bonds, not from the sequence.

Q: Where is each backbone atom in 3D?
A: Structure coordinates are given as an mmCIF _atom_site loop: one row per atom with element, residue name, chain id, sequence number, and x/y/z position in Å. Only the four main-chain atoms per residue are included here; side chains are omitted to keep the record compact.

Q: What if only a Cα trace is available?
A: Three-state secondary structure (P-SEA) collapses the eight DSSP classes into helix (a), strand (b), and coil (c). P-SEA assigns these from Cα geometry alone — distances and angles — without requiring backbone oxygens, so it works on any Cα trace.

Q: What do the rendered images show?
A: The six renders are orthographic views along the three Cartesian axes in both directions. Representation (cartoon, sticks, or surface) and color scheme (sequence-rainbow or by-chain) vary across proteins so the training set covers all the common visualization conventions.

Q: What does the local fold look like, residue by residue?
A: Foldseek's 3Di representation compresses backbone geometry into a per-residue letter drawn from a learned twenty-state alphabet. It captures the tertiary interaction pattern around each residue — which residues are packed against it in space, regardless of where they are in sequence.

Q: What do the diagnostic plots show?
A: The contact map is a binary N×N matrix image: pixel (i, j) is dark where Cα_i and Cα_j are within 8 Å and |i−j|>4. Because the |i−j|>4 filter removes local helical contacts, off-diagonal stripes parallel to the main diagonal indicate parallel β-sheets; stripes perpendicular to it indicate antiparallel β-sheets. The Ramachandran plot scatters every residue's (φ, ψ) pair against the sterically allowed regions. The PAE heatmap renders the predicted-aligned-error matrix.